Protein AF-A0A1Y5NKQ8-F1 (afdb_monomer_lite)

Secondary structure (DSSP, 8-state):
----HHHHHHHHHTT--HHHHHHHHHHTS-HHHHHHHHHHHHHHHHHHH------

Structure (mmCIF, N/CA/C/O backbone):
data_AF-A0A1Y5NKQ8-F1
#
_entry.id   AF-A0A1Y5NKQ8-F1
#
loop_
_atom_site.group_PDB
_atom_site.id
_atom_site.type_symbol
_atom_site.label_atom_id
_atom_site.label_alt_id
_atom_site.label_comp_id
_atom_site.label_asym_id
_atom_site.label_entity_id
_atom_site.label_seq_id
_atom_site.pdbx_PDB_ins_code
_atom_site.Cartn_x
_atom_site.Cartn_y
_atom_site.Cartn_z
_atom_site.occupancy
_atom_site.B_iso_or_equiv
_atom_site.auth_seq_id
_atom_site.auth_comp_id
_atom_site.auth_asym_id
_atom_site.auth_atom_id
_atom_site.pdbx_PDB_model_num
ATOM 1 N N . MET A 1 1 ? 6.625 5.543 12.232 1.00 49.41 1 MET A N 1
ATOM 2 C CA . MET A 1 1 ? 6.489 4.528 11.160 1.00 49.41 1 MET A CA 1
ATOM 3 C C . MET A 1 1 ? 6.682 5.202 9.808 1.00 49.41 1 MET A C 1
ATOM 5 O O . MET A 1 1 ? 5.882 6.057 9.451 1.00 49.41 1 MET A O 1
ATOM 9 N N . LYS A 1 2 ? 7.754 4.885 9.072 1.00 58.34 2 LYS A N 1
ATOM 10 C CA . LYS A 1 2 ? 7.940 5.393 7.703 1.00 58.34 2 LYS A CA 1
ATOM 11 C C . LYS A 1 2 ? 6.984 4.614 6.793 1.00 58.34 2 LYS A C 1
ATOM 13 O O . LYS A 1 2 ? 7.276 3.476 6.448 1.00 58.34 2 LYS A O 1
ATOM 18 N N . VAL A 1 3 ? 5.824 5.185 6.469 1.00 63.88 3 VAL A N 1
ATOM 19 C CA . VAL A 1 3 ? 4.876 4.520 5.563 1.00 63.88 3 VAL A CA 1
ATOM 20 C C . VAL A 1 3 ? 5.482 4.480 4.165 1.00 63.88 3 VAL A C 1
ATOM 22 O O . VAL A 1 3 ? 5.880 5.522 3.630 1.00 63.88 3 VAL A O 1
ATOM 25 N N . SER A 1 4 ? 5.607 3.278 3.604 1.00 73.50 4 SER A N 1
ATOM 26 C CA . SER A 1 4 ? 6.297 3.071 2.337 1.00 73.50 4 SER A CA 1
ATOM 27 C C . SER A 1 4 ? 5.532 3.738 1.186 1.00 73.50 4 SER A C 1
ATOM 29 O O . SER A 1 4 ? 4.310 3.897 1.225 1.00 73.50 4 SER A O 1
ATOM 31 N N . LYS A 1 5 ? 6.246 4.135 0.123 1.00 76.50 5 LYS A N 1
ATOM 32 C CA . LYS A 1 5 ? 5.616 4.654 -1.106 1.00 76.50 5 LYS A CA 1
ATOM 33 C C . LYS A 1 5 ? 4.621 3.638 -1.691 1.00 76.50 5 LYS A C 1
ATOM 35 O O . LYS A 1 5 ? 3.602 4.037 -2.237 1.00 76.50 5 LYS A O 1
ATOM 40 N N . TYR A 1 6 ? 4.901 2.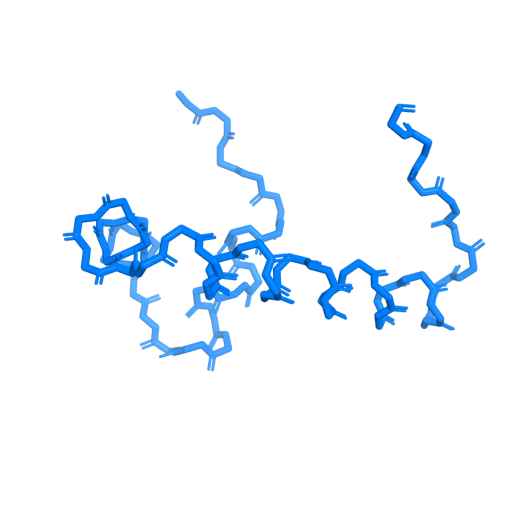348 -1.515 1.00 76.06 6 TYR A N 1
ATOM 41 C CA . TYR A 1 6 ? 4.055 1.237 -1.940 1.00 76.06 6 TYR A CA 1
ATOM 42 C C . TYR A 1 6 ? 2.686 1.231 -1.242 1.00 76.06 6 TYR A C 1
ATOM 44 O O . TYR A 1 6 ? 1.665 1.184 -1.924 1.00 76.06 6 TYR A O 1
ATOM 52 N N . ASP A 1 7 ? 2.644 1.377 0.084 1.00 75.31 7 ASP A N 1
ATOM 53 C CA . ASP A 1 7 ? 1.378 1.369 0.836 1.00 75.31 7 ASP A CA 1
ATOM 54 C C . ASP A 1 7 ? 0.484 2.561 0.472 1.00 75.31 7 ASP A C 1
ATOM 56 O O . ASP A 1 7 ? -0.733 2.426 0.373 1.00 75.31 7 ASP A O 1
ATOM 60 N N . LYS A 1 8 ? 1.092 3.723 0.199 1.00 79.44 8 LYS A N 1
ATOM 61 C CA . LYS A 1 8 ? 0.366 4.917 -0.260 1.00 79.44 8 LYS A CA 1
ATOM 62 C C . LYS A 1 8 ? -0.255 4.727 -1.641 1.00 79.44 8 LYS A C 1
ATOM 64 O O . LYS A 1 8 ? -1.381 5.157 -1.863 1.00 79.44 8 LYS A O 1
ATOM 69 N N . GLU A 1 9 ? 0.466 4.103 -2.568 1.00 81.88 9 GLU A N 1
ATOM 70 C CA . GLU A 1 9 ? -0.046 3.832 -3.916 1.00 81.88 9 GLU A CA 1
ATOM 71 C C . GLU A 1 9 ? -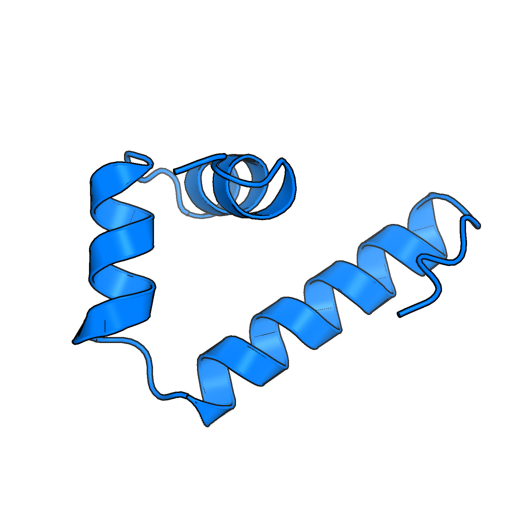1.169 2.788 -3.891 1.00 81.88 9 GLU A C 1
ATOM 73 O O . GLU A 1 9 ? -2.184 2.952 -4.563 1.00 81.88 9 GLU A O 1
ATOM 78 N N . LEU A 1 10 ? -1.050 1.756 -3.056 1.00 77.62 10 LEU A N 1
ATOM 79 C CA . LEU A 1 10 ? -2.118 0.771 -2.883 1.00 77.62 10 LEU A CA 1
ATOM 80 C C . LEU A 1 10 ? -3.363 1.363 -2.238 1.00 77.62 10 LEU A C 1
ATOM 82 O O . LEU A 1 10 ? -4.461 1.095 -2.714 1.00 77.62 10 LEU A O 1
ATOM 86 N N . ALA A 1 11 ? -3.209 2.181 -1.194 1.00 82.31 11 ALA A N 1
ATOM 87 C CA . ALA A 1 11 ? -4.339 2.846 -0.554 1.00 82.31 11 ALA A CA 1
ATOM 88 C C . ALA A 1 11 ? -5.148 3.671 -1.574 1.00 82.31 11 ALA A C 1
ATOM 90 O O . ALA A 1 11 ? -6.375 3.600 -1.580 1.00 82.31 11 ALA A O 1
ATOM 91 N N . LYS A 1 12 ? -4.469 4.349 -2.515 1.00 80.94 12 LYS A N 1
ATOM 92 C CA . LYS A 1 12 ? -5.121 5.043 -3.640 1.00 80.94 12 LYS A CA 1
ATOM 93 C C . LYS A 1 12 ? -5.847 4.088 -4.591 1.00 80.94 12 LYS A C 1
ATOM 95 O O . LYS A 1 12 ? -6.978 4.374 -4.960 1.00 80.94 12 LYS A O 1
ATOM 100 N N . ILE A 1 13 ? -5.229 2.966 -4.978 1.00 78.88 13 ILE A N 1
ATOM 101 C CA . ILE A 1 13 ? -5.852 1.964 -5.870 1.00 78.88 13 ILE A CA 1
ATOM 102 C C . ILE A 1 13 ? -7.133 1.397 -5.248 1.00 78.88 13 ILE A C 1
ATOM 104 O O . ILE A 1 13 ? -8.124 1.204 -5.946 1.00 78.88 13 ILE A O 1
ATOM 108 N N . TYR A 1 14 ? -7.119 1.148 -3.939 1.00 78.38 14 TYR A N 1
ATOM 109 C CA . TYR A 1 14 ? -8.284 0.659 -3.205 1.00 78.38 14 TYR A CA 1
ATOM 110 C C . TYR A 1 14 ? -9.265 1.768 -2.793 1.00 78.38 14 TYR A C 1
ATOM 112 O O . TYR A 1 14 ? -10.289 1.451 -2.197 1.00 78.38 14 TYR A O 1
ATOM 120 N N . ALA A 1 15 ? -8.974 3.038 -3.102 1.00 86.12 15 ALA A N 1
ATOM 121 C CA . ALA A 1 15 ? -9.757 4.206 -2.696 1.00 86.12 15 ALA A CA 1
ATOM 122 C C . ALA A 1 15 ? -10.029 4.274 -1.176 1.00 86.12 15 ALA A C 1
ATOM 124 O O . ALA A 1 15 ? -11.110 4.662 -0.738 1.00 86.1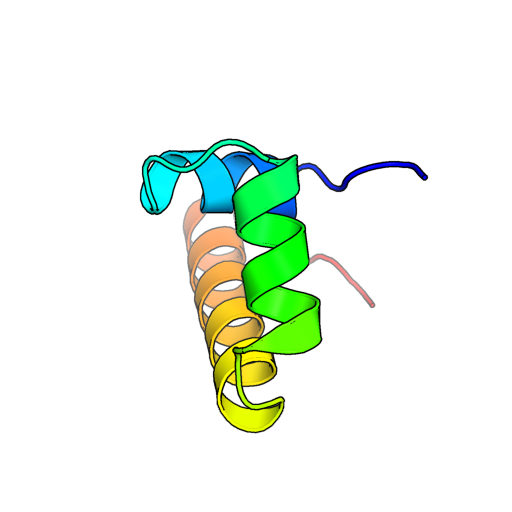2 15 ALA A O 1
ATOM 125 N N . LEU A 1 16 ? -9.038 3.893 -0.364 1.00 84.81 16 LEU A N 1
ATOM 126 C CA . LEU A 1 16 ? -9.126 3.870 1.097 1.00 84.81 16 LEU A CA 1
ATOM 127 C C . LEU A 1 16 ? -8.164 4.885 1.736 1.00 84.81 16 LEU A C 1
ATOM 129 O O . LEU A 1 16 ? -7.069 5.107 1.210 1.00 84.81 16 LEU A O 1
ATOM 133 N N . PRO A 1 17 ? -8.507 5.444 2.914 1.00 87.56 17 PRO A N 1
ATOM 134 C CA . PRO A 1 17 ? -7.538 6.130 3.761 1.00 87.56 17 PRO A CA 1
ATOM 135 C C . PRO A 1 17 ? -6.362 5.206 4.095 1.00 87.56 17 PRO A C 1
ATOM 137 O O . PRO A 1 17 ? -6.531 3.994 4.260 1.00 87.56 17 PRO A O 1
ATOM 140 N N . LEU A 1 18 ? -5.165 5.775 4.236 1.00 83.88 18 LEU A N 1
ATOM 141 C CA . LEU A 1 18 ? -3.946 5.007 4.491 1.00 83.88 18 LEU A CA 1
ATOM 142 C C . LEU A 1 18 ? -4.022 4.221 5.807 1.00 83.88 18 LEU A C 1
ATOM 144 O O . LEU A 1 18 ? -3.573 3.072 5.854 1.00 83.88 18 LEU A O 1
ATOM 148 N N . GLU A 1 19 ? -4.628 4.797 6.851 1.00 85.56 19 GLU A N 1
ATOM 149 C CA . GLU A 1 19 ? -4.853 4.085 8.111 1.00 85.56 19 GLU A CA 1
ATOM 150 C C . GLU A 1 19 ? -5.795 2.891 7.921 1.00 85.56 19 GLU A C 1
ATOM 152 O O . GLU A 1 19 ? -5.503 1.795 8.399 1.00 85.56 19 GLU A O 1
ATOM 157 N N . ALA A 1 20 ? -6.885 3.069 7.168 1.00 83.44 20 ALA A N 1
ATOM 158 C CA . ALA A 1 20 ? -7.864 2.014 6.914 1.00 83.44 20 ALA A CA 1
ATOM 159 C C . ALA A 1 20 ? -7.268 0.873 6.079 1.00 83.44 20 ALA A C 1
ATOM 161 O O . ALA A 1 20 ? -7.452 -0.298 6.412 1.00 83.44 20 ALA A O 1
ATOM 162 N N . TYR A 1 21 ? -6.496 1.198 5.036 1.00 85.44 21 TYR A N 1
ATOM 163 C CA . TYR A 1 21 ? -5.771 0.200 4.2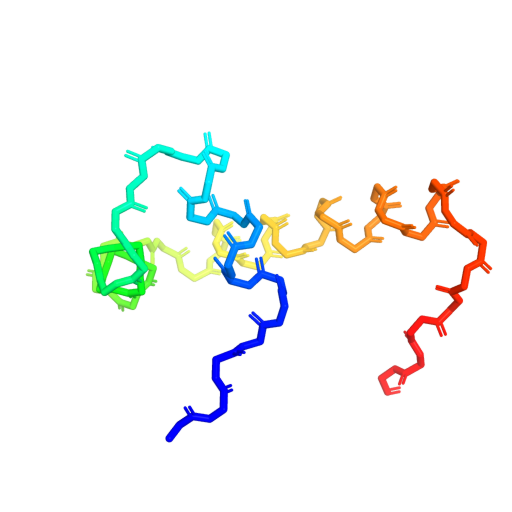48 1.00 85.44 21 TYR A CA 1
ATOM 164 C C . TYR A 1 21 ? -4.810 -0.604 5.131 1.00 85.44 21 TYR A C 1
ATOM 166 O O . TYR A 1 21 ? -4.845 -1.835 5.126 1.00 85.44 21 TYR A O 1
ATOM 174 N N . THR A 1 22 ? -3.999 0.084 5.938 1.00 83.19 22 THR A N 1
ATOM 175 C CA . THR A 1 22 ? -3.022 -0.558 6.829 1.00 83.19 22 THR A CA 1
ATOM 176 C C . THR A 1 22 ? -3.715 -1.477 7.833 1.00 83.19 22 THR A C 1
ATOM 178 O O . THR A 1 22 ? -3.302 -2.624 8.008 1.00 83.19 22 THR A O 1
ATOM 181 N N . TRP A 1 23 ? -4.821 -1.023 8.428 1.00 86.38 23 TRP A N 1
ATOM 182 C CA . TRP A 1 23 ? -5.596 -1.820 9.372 1.00 86.38 23 TRP A CA 1
ATOM 183 C C . TRP A 1 23 ? -6.196 -3.071 8.720 1.00 86.38 23 TRP A C 1
ATOM 185 O O . TRP A 1 23 ? -6.116 -4.159 9.291 1.00 86.38 23 TRP A O 1
ATOM 195 N N . ILE A 1 24 ? -6.739 -2.958 7.505 1.00 83.62 24 ILE A N 1
ATOM 196 C CA . ILE A 1 24 ? -7.294 -4.097 6.759 1.00 83.62 24 ILE A CA 1
ATOM 197 C C . ILE A 1 24 ? -6.192 -5.099 6.396 1.00 83.62 24 ILE A C 1
ATOM 199 O O . ILE A 1 24 ? -6.379 -6.302 6.579 1.00 83.62 24 ILE A O 1
ATOM 203 N N . MET A 1 25 ? -5.038 -4.626 5.922 1.00 81.69 25 MET A N 1
ATOM 204 C CA . MET A 1 25 ? -3.903 -5.495 5.591 1.00 81.69 25 MET A CA 1
ATOM 205 C C . MET A 1 25 ? -3.375 -6.252 6.812 1.00 81.69 25 MET A C 1
ATOM 207 O O . MET A 1 25 ? -2.997 -7.411 6.685 1.00 81.69 25 MET A O 1
ATOM 211 N N . GLN A 1 26 ? -3.371 -5.614 7.984 1.00 82.19 26 GLN A N 1
ATOM 212 C CA . GLN A 1 26 ? -2.867 -6.206 9.224 1.00 82.19 26 GLN A CA 1
ATOM 213 C C . GLN A 1 26 ? -3.873 -7.139 9.910 1.00 82.19 26 GLN A C 1
ATOM 215 O O . GLN A 1 26 ? -3.464 -8.151 10.469 1.00 82.19 26 GLN A O 1
ATOM 220 N N . ASN A 1 27 ? -5.173 -6.821 9.879 1.00 83.69 27 ASN A N 1
ATOM 221 C CA . ASN A 1 27 ? -6.177 -7.498 10.717 1.00 83.69 27 ASN A CA 1
ATOM 222 C C . ASN A 1 27 ? -7.164 -8.376 9.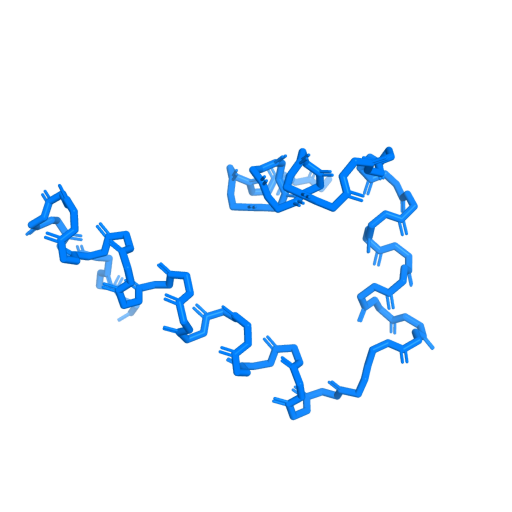935 1.00 83.69 27 ASN A C 1
ATOM 224 O O . ASN A 1 27 ? -7.773 -9.280 10.503 1.00 83.69 27 ASN A O 1
ATOM 228 N N . ARG A 1 28 ? -7.376 -8.107 8.642 1.00 82.00 28 ARG A N 1
ATOM 229 C CA . ARG A 1 28 ? -8.399 -8.784 7.821 1.00 82.00 28 ARG A CA 1
ATOM 230 C C . ARG A 1 28 ? -7.801 -9.587 6.673 1.00 82.00 28 ARG A C 1
ATOM 232 O O . ARG A 1 28 ? -8.388 -10.590 6.266 1.00 82.00 28 ARG A O 1
ATOM 239 N N . MET A 1 29 ? -6.680 -9.145 6.106 1.00 81.38 29 MET A N 1
ATOM 240 C CA . MET A 1 29 ? -6.104 -9.800 4.940 1.00 81.38 29 MET A CA 1
ATOM 241 C C . MET A 1 29 ? -5.332 -11.052 5.349 1.00 81.38 29 MET A C 1
ATOM 243 O O . MET A 1 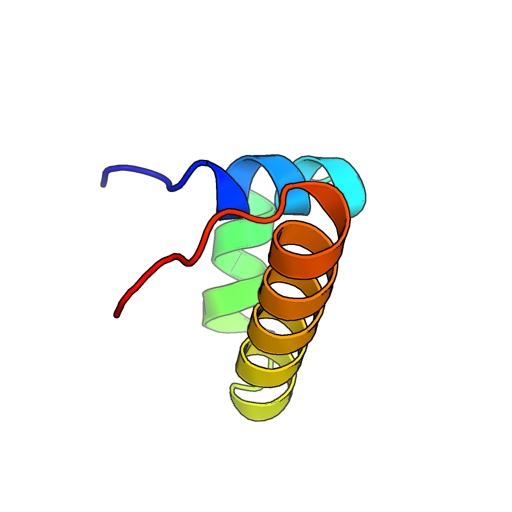29 ? -4.450 -11.010 6.202 1.00 81.38 29 MET A O 1
ATOM 247 N N . LYS A 1 30 ? -5.636 -12.182 4.702 1.00 86.56 30 LYS A N 1
ATOM 248 C CA . LYS A 1 30 ? -4.856 -13.400 4.915 1.00 86.56 30 LYS A CA 1
ATOM 249 C C . LYS A 1 30 ? -3.409 -13.202 4.423 1.00 86.56 30 LYS A C 1
ATOM 251 O O . LYS A 1 30 ? -3.210 -12.601 3.360 1.00 86.56 30 LYS A O 1
ATOM 256 N N . PRO A 1 31 ? -2.401 -13.719 5.144 1.00 79.56 31 PRO A N 1
ATOM 257 C CA . PRO A 1 31 ? -0.991 -13.465 4.841 1.00 79.56 31 PRO A CA 1
ATOM 258 C C . PRO A 1 31 ? -0.558 -13.971 3.453 1.00 79.56 31 PRO A C 1
ATOM 260 O O . PRO A 1 31 ? 0.273 -13.346 2.793 1.00 79.56 31 PRO A O 1
ATOM 263 N N . ASP A 1 32 ? -1.163 -15.051 2.955 1.00 84.06 32 ASP A N 1
ATOM 264 C CA . ASP A 1 32 ? -0.971 -15.566 1.594 1.00 84.06 32 ASP A CA 1
ATOM 265 C C . ASP A 1 32 ? -1.420 -14.559 0.518 1.00 84.06 32 ASP A C 1
ATOM 267 O O . ASP A 1 32 ? -0.694 -14.303 -0.449 1.00 84.06 32 ASP A O 1
ATOM 271 N N . ARG A 1 33 ? -2.579 -13.917 0.720 1.00 78.69 33 ARG A N 1
ATOM 272 C CA . ARG A 1 33 ? -3.123 -12.882 -0.175 1.00 78.69 33 ARG A CA 1
ATOM 273 C C . ARG A 1 33 ? -2.276 -11.611 -0.139 1.00 78.69 33 ARG A C 1
ATOM 275 O O . ARG A 1 33 ? -2.019 -11.028 -1.194 1.00 78.69 33 ARG A O 1
ATOM 282 N N . ALA A 1 34 ? -1.810 -11.211 1.044 1.00 78.50 34 ALA A N 1
ATOM 283 C CA . ALA A 1 34 ? -0.935 -10.052 1.208 1.00 78.50 34 ALA A CA 1
ATOM 284 C C . ALA A 1 34 ? 0.381 -10.241 0.435 1.00 78.50 34 ALA A C 1
ATOM 286 O O . ALA A 1 34 ? 0.759 -9.397 -0.383 1.00 78.50 34 ALA A O 1
ATOM 287 N N . LYS A 1 35 ? 1.027 -11.405 0.591 1.00 81.25 35 LYS A N 1
ATOM 288 C CA . LYS A 1 35 ? 2.265 -11.756 -0.123 1.00 81.25 35 LYS A CA 1
ATOM 289 C C . LYS A 1 35 ? 2.070 -11.795 -1.643 1.00 81.25 35 LYS A C 1
ATOM 291 O O . LYS A 1 35 ? 2.938 -11.336 -2.388 1.00 81.25 35 LYS A O 1
ATOM 296 N N . ALA A 1 36 ? 0.925 -12.290 -2.119 1.00 83.50 36 ALA A N 1
ATOM 297 C CA . ALA A 1 36 ? 0.589 -12.294 -3.543 1.00 83.50 36 ALA A CA 1
ATOM 298 C C . ALA A 1 36 ? 0.387 -10.878 -4.116 1.00 83.50 36 ALA A C 1
ATOM 300 O O . ALA A 1 36 ? 0.844 -10.603 -5.229 1.00 83.50 36 ALA A O 1
ATOM 301 N N . SER A 1 37 ? -0.252 -9.978 -3.360 1.00 76.88 37 SER A N 1
ATOM 302 C CA . SER A 1 37 ? -0.457 -8.576 -3.754 1.00 76.88 37 SER A CA 1
ATOM 303 C C . SER A 1 37 ? 0.879 -7.840 -3.911 1.00 76.88 37 SER A C 1
ATOM 305 O O . SER A 1 37 ? 1.143 -7.252 -4.961 1.00 76.88 37 SER A O 1
ATOM 307 N N . VAL A 1 38 ? 1.783 -8.002 -2.933 1.00 78.25 38 VAL A N 1
ATOM 308 C CA . VAL A 1 38 ? 3.161 -7.476 -2.991 1.00 78.25 38 VAL A CA 1
ATOM 309 C C . VAL A 1 38 ? 3.906 -8.023 -4.200 1.00 78.25 38 VAL A C 1
ATOM 311 O O . VAL A 1 38 ? 4.479 -7.254 -4.967 1.00 78.25 38 VAL A O 1
ATOM 314 N N . LYS A 1 39 ? 3.845 -9.337 -4.442 1.00 82.44 39 LYS A N 1
ATOM 315 C CA . LYS A 1 39 ? 4.514 -9.959 -5.592 1.00 82.44 39 LYS A CA 1
ATOM 316 C C . LYS A 1 39 ? 4.000 -9.416 -6.930 1.00 82.44 39 LYS A C 1
ATOM 318 O O . LYS A 1 39 ? 4.801 -9.176 -7.831 1.00 82.44 39 LYS A O 1
ATOM 323 N N . ARG A 1 40 ? 2.683 -9.205 -7.069 1.00 79.44 40 ARG A N 1
ATOM 324 C CA . ARG A 1 40 ? 2.081 -8.603 -8.273 1.00 79.44 40 ARG A CA 1
ATOM 325 C C . ARG A 1 40 ? 2.526 -7.160 -8.466 1.00 79.44 40 ARG A C 1
ATOM 327 O O . ARG A 1 40 ? 2.913 -6.809 -9.576 1.00 79.44 40 ARG A O 1
ATOM 334 N N . TYR A 1 41 ? 2.508 -6.346 -7.412 1.00 76.81 41 TYR A N 1
ATOM 335 C CA . TYR A 1 41 ? 2.983 -4.970 -7.507 1.00 76.81 41 TYR A CA 1
ATOM 336 C C . TYR A 1 41 ? 4.463 -4.907 -7.861 1.00 76.81 41 TYR A C 1
ATOM 338 O O . TYR A 1 41 ? 4.815 -4.195 -8.789 1.00 76.81 41 TYR A O 1
ATOM 346 N N . VAL A 1 42 ? 5.320 -5.680 -7.186 1.00 73.94 42 VAL A N 1
ATOM 347 C CA . VAL A 1 42 ? 6.760 -5.714 -7.474 1.00 73.94 42 VAL A CA 1
ATOM 348 C C . VAL A 1 42 ? 7.003 -6.138 -8.920 1.00 73.94 42 VAL A C 1
ATOM 350 O O . VAL A 1 42 ? 7.745 -5.460 -9.621 1.00 73.94 42 VAL A O 1
ATOM 353 N N . LYS A 1 43 ? 6.322 -7.182 -9.412 1.00 75.19 43 LYS A N 1
ATOM 354 C CA . LYS A 1 43 ? 6.421 -7.611 -10.816 1.00 75.19 43 LYS A CA 1
ATOM 355 C C . LYS A 1 43 ? 6.013 -6.500 -11.789 1.00 75.19 43 LYS A C 1
ATOM 357 O O . LYS A 1 43 ? 6.752 -6.217 -12.727 1.00 75.19 43 LYS A O 1
ATOM 362 N N . ASN A 1 44 ? 4.870 -5.858 -11.553 1.00 69.81 44 ASN A N 1
ATOM 363 C CA . ASN A 1 44 ? 4.356 -4.800 -12.425 1.00 69.81 44 ASN A CA 1
ATOM 364 C C . ASN A 1 44 ? 5.213 -3.527 -12.358 1.00 69.81 44 ASN A C 1
ATOM 366 O O . ASN A 1 44 ? 5.453 -2.896 -13.381 1.00 69.81 44 ASN A O 1
ATOM 370 N N . ALA A 1 45 ? 5.709 -3.162 -11.176 1.00 66.94 45 ALA A N 1
ATOM 371 C CA . ALA A 1 45 ? 6.594 -2.020 -10.977 1.00 66.94 45 ALA A CA 1
ATOM 372 C C . ALA A 1 45 ? 7.976 -2.261 -11.606 1.00 66.94 45 ALA A C 1
ATOM 374 O O . ALA A 1 45 ? 8.503 -1.368 -12.264 1.00 66.94 45 ALA A O 1
ATOM 375 N N . MET A 1 46 ? 8.533 -3.472 -11.476 1.00 64.00 46 MET A N 1
ATOM 376 C CA . MET A 1 46 ? 9.777 -3.876 -12.142 1.00 64.00 46 MET A CA 1
ATOM 377 C C . MET A 1 46 ? 9.629 -3.882 -13.664 1.00 64.00 46 MET A C 1
ATOM 379 O O . MET A 1 46 ? 10.492 -3.351 -14.354 1.00 64.00 46 MET A O 1
ATOM 383 N N . GLN A 1 47 ? 8.529 -4.421 -14.200 1.00 59.91 47 GLN A N 1
ATOM 384 C CA . GLN A 1 47 ? 8.281 -4.412 -15.647 1.00 59.91 47 GLN A CA 1
ATOM 385 C C . GLN A 1 47 ? 8.072 -3.002 -16.201 1.00 59.91 47 GLN A C 1
ATOM 387 O O . GLN A 1 47 ? 8.468 -2.729 -17.328 1.00 59.91 47 GLN A O 1
ATOM 392 N N . ARG A 1 48 ? 7.460 -2.105 -15.423 1.00 59.56 48 ARG A N 1
ATOM 393 C CA . ARG A 1 48 ? 7.137 -0.751 -15.880 1.00 59.56 48 ARG A CA 1
ATOM 394 C C . ARG A 1 48 ? 8.308 0.225 -15.778 1.00 59.56 48 ARG A C 1
ATOM 396 O O . ARG A 1 48 ? 8.315 1.201 -16.514 1.00 59.56 48 ARG A O 1
ATOM 403 N N . ASN A 1 49 ? 9.280 -0.033 -14.899 1.00 53.56 49 ASN A N 1
ATOM 404 C CA . ASN A 1 49 ? 10.391 0.888 -14.655 1.00 53.56 49 ASN A CA 1
ATOM 405 C C . ASN A 1 49 ? 11.794 0.289 -14.857 1.00 53.56 49 ASN A C 1
ATOM 407 O O . ASN A 1 49 ? 12.751 1.039 -14.760 1.00 53.56 49 ASN A O 1
ATOM 411 N N . GLY A 1 50 ? 11.981 -1.011 -15.105 1.00 53.75 50 GLY A N 1
ATOM 412 C CA . GLY A 1 50 ? 13.318 -1.604 -15.310 1.00 53.75 50 GLY A CA 1
ATOM 413 C C . GLY A 1 50 ? 14.252 -1.580 -14.086 1.00 53.75 50 GLY A C 1
ATOM 414 O O . GLY A 1 50 ? 15.327 -2.173 -14.119 1.00 53.75 50 GLY A O 1
ATOM 415 N N . TYR A 1 51 ? 13.854 -0.945 -12.981 1.00 53.62 51 TYR A N 1
ATOM 416 C CA . TYR A 1 51 ? 14.681 -0.813 -11.787 1.00 53.62 51 TYR A CA 1
ATOM 417 C C . TYR A 1 51 ? 14.441 -1.974 -10.815 1.00 53.62 51 TYR A C 1
ATOM 419 O O . TYR A 1 51 ? 13.383 -2.100 -10.190 1.00 53.62 51 TYR A O 1
ATOM 427 N N . LEU A 1 52 ? 15.469 -2.819 -10.700 1.00 45.50 52 LEU A N 1
ATOM 428 C CA . LEU A 1 52 ? 15.632 -3.846 -9.675 1.00 45.50 52 LEU A CA 1
ATOM 429 C C . LEU A 1 52 ? 15.589 -3.208 -8.274 1.00 45.50 52 LEU A C 1
ATOM 431 O O . LEU A 1 52 ? 16.538 -2.545 -7.864 1.00 45.50 52 LEU A O 1
ATOM 435 N N . PHE A 1 53 ? 14.539 -3.472 -7.494 1.00 46.69 53 PHE A N 1
ATOM 436 C CA . PHE A 1 53 ? 14.658 -3.408 -6.036 1.00 46.69 53 PHE A CA 1
ATOM 437 C C . PHE A 1 53 ? 15.330 -4.703 -5.574 1.00 46.69 53 PHE A C 1
ATOM 439 O O . PHE A 1 53 ? 14.713 -5.769 -5.563 1.00 46.69 53 PHE A O 1
ATOM 446 N N . LYS A 1 54 ? 16.629 -4.604 -5.281 1.00 36.69 54 LYS A N 1
ATOM 447 C CA . LYS A 1 54 ? 17.435 -5.665 -4.675 1.00 36.69 54 LYS A CA 1
ATOM 448 C C . LYS A 1 54 ? 17.055 -5.718 -3.189 1.00 36.69 54 LYS A C 1
ATOM 450 O O . LYS A 1 54 ? 17.317 -4.754 -2.472 1.00 36.69 54 LYS A O 1
ATOM 455 N N . TYR A 1 55 ? 16.339 -6.771 -2.794 1.00 42.56 55 TYR A N 1
ATOM 456 C CA . TYR A 1 55 ? 16.161 -7.138 -1.386 1.00 42.56 55 TYR A CA 1
ATOM 457 C C . TYR A 1 55 ? 17.443 -7.778 -0.861 1.00 42.56 55 TYR A C 1
ATOM 459 O O . TYR A 1 55 ? 18.089 -8.500 -1.658 1.00 42.56 55 TYR A O 1
#

Foldseek 3Di:
DPDDPVLVVVCVVVVHDSVVSVCCLVPPDDPVRNVVVVVVCQVVVCVVPVDDPDD

pLDDT: mean 73.84, std 12.91, range [36.69, 87.56]

Radius of gyration: 11.88 Å; chains: 1; bounding box: 27×22×27 Å

Sequence (55 aa):
MKVSKYDKELAKIYALPLEAYTWIMQNRMKPDRAKASVKRYVKNAMQRNGYLFKY

Organism: NCBI:txid199